Protein AF-F8GX75-F1 (afdb_monomer)

Nearest PDB structures (foldseek):
  8umt-assembly1_A  TM=3.075E-01  e=6.722E+00  Homo sapiens

Mean predicted aligned error: 11.9 Å

Radius of gyration: 20.41 Å; Cα contacts (8 Å, |Δi|>4): 143; chains: 1; bounding box: 40×26×57 Å

Foldseek 3Di:
DLVVQLVVLVVCVVVPDQWDFGQFQPTDIDRDSVVRNVVSVVDDPDPPGGNDDDPQDAAPQAEDDDLVLGQHYPVQHGPPDPPDGDDDRHHHPDDPPDDPPDDPDD

Organism: Cupriavidus necator (strain ATCC 43291 / DSM 13513 / CCUG 52238 / LMG 8453 / N-1) (NCBI:txid1042878)

InterPro domains:
  IPR007867 Glucose-methanol-choline oxidoreductase, C-terminal [PF05199] (43-105)
  IPR036188 FAD/NAD(P)-binding domain superfamily [G3DSA:3.50.50.60] (31-106)
  IPR036188 FAD/NAD(P)-binding domain superfamily [SSF51905] (49-105)

pLDDT: mean 80.76, std 16.89, range [35.72, 96.69]

Sequence (106 aa):
MRQGLLRTTEAQFAAGATRVLPAHLDGKWYASWEQAKASIEALPMQKFRAALFTAHLMGGCAMGEDPKQSVVRSDGRHHELANLSVLDGSVFPTSSGANPQSPSTA

Secondary structure (DSSP, 8-state):
-HHHHHHHHHHHHHTT-S-B--SBTT---BSSHHHHHHHHHHS---TT-B----S----SS-B-S-TTT-SB-TTSBBSS-TT-B--SGGG-SS--SS-TTS----

Solvent-accessible surface area (backbone atoms only — not comparable to full-atom values): 6640 Å² total; per-residue (Å²): 109,66,68,56,50,49,52,54,52,49,50,42,45,76,73,64,47,73,58,50,64,55,70,32,74,86,49,56,81,26,71,46,62,71,62,38,49,58,49,57,71,68,52,77,92,50,88,91,35,60,56,80,82,76,99,73,76,52,33,92,37,25,46,32,90,48,72,92,78,22,51,15,28,85,86,28,34,36,78,90,43,88,96,42,71,63,91,61,58,29,34,36,75,59,78,82,89,59,73,86,82,62,80,78,79,129

Structure (mmCIF, N/CA/C/O backbone):
data_AF-F8GX75-F1
#
_entry.id   AF-F8GX75-F1
#
loop_
_atom_site.group_PDB
_atom_site.id
_atom_site.type_symbol
_atom_site.label_atom_id
_atom_site.label_alt_id
_atom_site.label_comp_id
_atom_site.label_asym_id
_atom_site.label_entity_id
_atom_site.label_seq_id
_atom_site.pdbx_PDB_ins_code
_atom_site.Cartn_x
_atom_site.Cartn_y
_atom_site.Cartn_z
_atom_site.occupancy
_atom_site.B_iso_or_equiv
_atom_site.auth_seq_id
_atom_site.auth_comp_id
_atom_site.auth_asym_id
_atom_site.auth_atom_id
_atom_site.pdbx_PDB_model_num
ATOM 1 N N . MET A 1 1 ? 6.066 0.548 7.223 1.00 82.38 1 MET A N 1
ATOM 2 C CA . MET A 1 1 ? 4.791 -0.204 7.304 1.00 82.38 1 MET A CA 1
ATOM 3 C C . MET A 1 1 ? 3.941 0.215 8.504 1.00 82.38 1 MET A C 1
ATOM 5 O O . MET A 1 1 ? 2.908 0.827 8.280 1.00 82.38 1 MET A O 1
ATOM 9 N N . ARG A 1 2 ? 4.372 -0.030 9.758 1.00 91.38 2 ARG A N 1
ATOM 10 C CA . ARG A 1 2 ? 3.564 0.249 10.969 1.00 91.38 2 ARG A CA 1
ATOM 11 C C . ARG A 1 2 ? 3.009 1.678 11.039 1.00 91.38 2 ARG A C 1
ATOM 13 O O . ARG A 1 2 ? 1.810 1.852 11.193 1.00 91.38 2 ARG A O 1
ATOM 20 N N . GLN A 1 3 ? 3.867 2.683 10.855 1.00 89.75 3 GLN A N 1
ATOM 21 C CA . GLN A 1 3 ? 3.446 4.091 10.861 1.00 89.75 3 GLN A CA 1
ATOM 22 C C . GLN A 1 3 ? 2.408 4.410 9.776 1.00 89.75 3 GLN A C 1
ATOM 24 O O . GLN A 1 3 ? 1.472 5.154 10.031 1.00 89.75 3 GLN A O 1
ATOM 29 N N . GLY A 1 4 ? 2.522 3.798 8.592 1.00 88.75 4 GLY A N 1
ATOM 30 C CA . GLY A 1 4 ? 1.525 3.954 7.529 1.00 88.75 4 GLY A CA 1
ATOM 31 C C . GLY A 1 4 ? 0.158 3.414 7.948 1.00 88.75 4 GLY A C 1
ATOM 32 O O . GLY A 1 4 ? -0.834 4.123 7.837 1.00 88.75 4 GLY A O 1
ATOM 33 N N . LEU A 1 5 ? 0.116 2.205 8.523 1.00 92.00 5 LEU A N 1
ATOM 34 C CA . LEU A 1 5 ? -1.131 1.614 9.025 1.00 92.00 5 LEU A CA 1
ATOM 35 C C . LEU A 1 5 ? -1.791 2.491 10.094 1.00 92.00 5 LEU A C 1
ATOM 37 O O . LEU A 1 5 ? -3.000 2.694 10.039 1.00 92.00 5 LEU A O 1
ATOM 41 N N . LEU A 1 6 ? -1.007 3.033 11.031 1.00 95.19 6 LEU A N 1
ATOM 42 C CA . LEU A 1 6 ? -1.510 3.936 12.067 1.00 95.19 6 LEU A CA 1
ATOM 43 C C . LEU A 1 6 ? -2.132 5.196 11.457 1.00 95.19 6 LEU A C 1
ATOM 45 O O . LEU A 1 6 ? -3.288 5.491 11.738 1.00 95.19 6 LEU A O 1
ATOM 49 N N . ARG A 1 7 ? -1.404 5.895 10.580 1.00 94.06 7 ARG A N 1
ATOM 50 C CA . ARG A 1 7 ? -1.865 7.157 9.982 1.00 94.06 7 ARG A CA 1
ATOM 51 C C . ARG A 1 7 ? -3.095 6.984 9.101 1.00 94.06 7 ARG A C 1
ATOM 53 O O . ARG A 1 7 ? -4.026 7.774 9.198 1.00 94.06 7 ARG A O 1
ATOM 60 N N . THR A 1 8 ? -3.127 5.946 8.269 1.00 92.88 8 THR A N 1
ATOM 61 C CA . THR A 1 8 ? -4.292 5.679 7.418 1.00 92.88 8 THR A CA 1
ATOM 62 C C . THR A 1 8 ? -5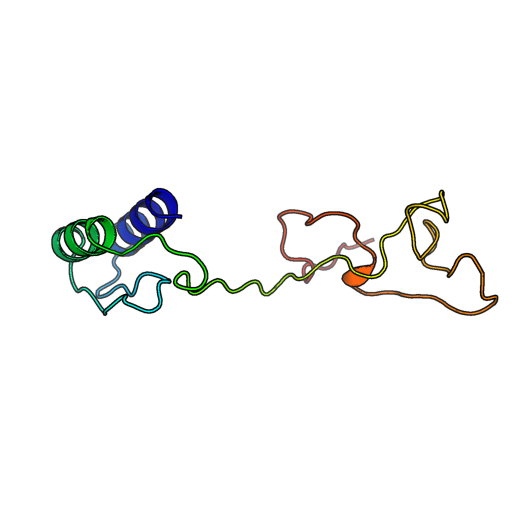.509 5.277 8.251 1.00 92.88 8 THR A C 1
ATOM 64 O O . THR A 1 8 ? -6.607 5.744 7.971 1.00 92.88 8 THR A O 1
ATOM 67 N N . THR A 1 9 ? -5.326 4.464 9.297 1.00 94.75 9 THR A N 1
ATOM 68 C CA . THR A 1 9 ? -6.431 4.050 10.180 1.00 94.75 9 THR A CA 1
ATOM 69 C C . THR A 1 9 ? -6.983 5.228 10.986 1.00 94.75 9 THR A C 1
ATOM 71 O O . THR A 1 9 ? -8.197 5.399 11.060 1.00 94.75 9 THR A O 1
ATOM 74 N N . GLU A 1 10 ? -6.107 6.074 11.535 1.00 96.12 10 GLU A N 1
ATOM 75 C CA . GLU A 1 10 ? -6.470 7.325 12.214 1.00 96.12 10 GLU A CA 1
ATOM 76 C C . GLU A 1 10 ? -7.294 8.233 11.291 1.00 96.12 10 GLU A C 1
ATOM 78 O O . GLU A 1 10 ? -8.382 8.672 11.662 1.00 96.12 10 GLU A O 1
ATOM 83 N N . ALA A 1 11 ? -6.828 8.441 10.055 1.00 94.44 11 ALA A N 1
ATOM 84 C CA . ALA A 1 11 ? -7.531 9.251 9.065 1.00 94.44 11 ALA A CA 1
ATOM 85 C C . ALA A 1 11 ? -8.909 8.675 8.691 1.00 94.44 11 ALA A C 1
ATOM 87 O O . ALA A 1 1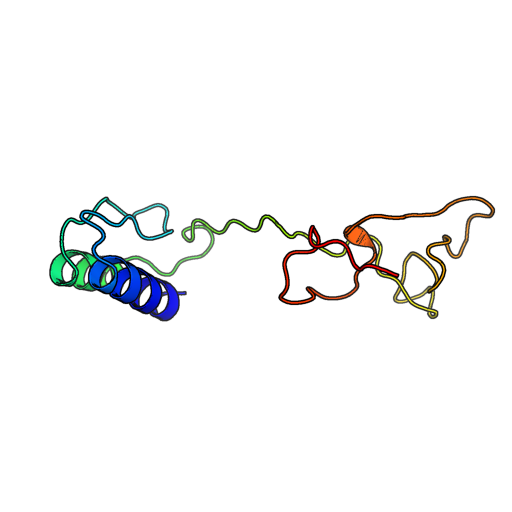1 ? -9.865 9.431 8.548 1.00 94.44 11 ALA A O 1
ATOM 88 N N . GLN A 1 12 ? -9.041 7.352 8.559 1.00 95.12 12 GLN A N 1
ATOM 89 C CA . GLN A 1 12 ? -10.324 6.707 8.253 1.00 95.12 12 GLN A CA 1
ATOM 90 C C . GLN A 1 12 ? -11.349 6.895 9.378 1.00 95.12 12 GLN A C 1
ATOM 92 O O . GLN A 1 12 ? -12.496 7.242 9.099 1.00 95.12 12 GLN A O 1
ATOM 97 N N . PHE A 1 13 ? -10.949 6.720 10.641 1.00 96.56 13 PHE A N 1
ATOM 98 C CA . PHE A 1 13 ? -11.836 6.997 11.777 1.00 96.56 13 PHE A CA 1
ATOM 99 C C . PHE A 1 13 ? -12.185 8.484 11.880 1.00 96.56 13 PHE A C 1
ATOM 101 O O . PHE A 1 13 ? -13.352 8.813 12.082 1.00 96.56 13 PHE A O 1
ATOM 108 N N . ALA A 1 14 ? -11.219 9.383 11.668 1.00 93.81 14 ALA A N 1
ATOM 109 C CA . ALA A 1 14 ? -11.471 10.825 11.628 1.00 93.81 14 ALA A CA 1
ATOM 110 C C . ALA A 1 14 ? -12.440 11.226 10.498 1.00 93.81 14 ALA A C 1
ATOM 112 O O . ALA A 1 14 ? -13.210 12.169 10.655 1.00 93.81 14 ALA A O 1
ATOM 113 N N . ALA A 1 15 ? -12.451 10.483 9.387 1.00 93.88 15 ALA A N 1
ATOM 114 C CA . ALA A 1 15 ? -13.400 10.645 8.285 1.00 93.88 15 ALA A CA 1
ATOM 115 C C . ALA A 1 15 ? -14.778 9.993 8.540 1.00 93.88 15 ALA A C 1
ATOM 117 O O . ALA A 1 15 ? -15.643 10.037 7.667 1.00 93.88 15 ALA A O 1
ATOM 118 N N . GLY A 1 16 ? -15.001 9.390 9.714 1.00 94.94 16 GLY A N 1
ATOM 119 C CA . GLY A 1 16 ? -16.290 8.814 10.110 1.00 94.94 16 GLY A CA 1
ATOM 120 C C . GLY A 1 16 ? -16.453 7.318 9.831 1.00 94.94 16 GLY A C 1
ATOM 121 O O . GLY A 1 16 ? -17.578 6.816 9.859 1.00 94.94 16 GLY A O 1
ATOM 122 N N . ALA A 1 17 ? -15.372 6.577 9.564 1.00 95.69 17 ALA A N 1
ATOM 123 C CA . ALA A 1 17 ? -15.455 5.125 9.427 1.00 95.69 17 ALA A CA 1
ATOM 124 C C . ALA A 1 17 ? -15.972 4.474 10.723 1.00 95.69 17 ALA A C 1
ATOM 126 O O . ALA A 1 17 ? -15.440 4.699 11.806 1.00 95.69 17 ALA A O 1
ATOM 127 N N . THR A 1 18 ? -16.981 3.609 10.607 1.00 95.38 18 THR A N 1
ATOM 128 C CA . THR A 1 18 ? -17.544 2.861 11.749 1.00 95.38 18 THR A CA 1
ATOM 129 C C . THR A 1 18 ? -16.737 1.613 12.098 1.00 95.38 18 THR A C 1
ATOM 131 O O . THR A 1 18 ? -16.871 1.060 13.189 1.00 95.38 18 THR A O 1
ATOM 134 N N . ARG A 1 19 ? -15.911 1.138 11.159 1.00 96.06 19 ARG A N 1
ATOM 135 C CA . ARG A 1 19 ? -14.939 0.067 11.368 1.00 96.06 19 ARG A CA 1
ATOM 136 C C . ARG A 1 19 ? -13.798 0.149 10.362 1.00 96.06 19 ARG A C 1
ATOM 138 O O . ARG A 1 19 ? -14.018 0.520 9.212 1.00 96.06 19 ARG A O 1
ATOM 145 N N . VAL A 1 20 ? -12.606 -0.270 10.777 1.00 95.19 20 VAL A N 1
ATOM 146 C CA . VAL A 1 20 ? -11.400 -0.321 9.936 1.00 95.19 20 VAL A CA 1
ATOM 147 C C . VAL A 1 20 ? -10.708 -1.675 10.083 1.00 95.19 20 VAL A C 1
ATOM 149 O O . VAL A 1 20 ? -10.599 -2.201 11.190 1.00 95.19 20 VAL A O 1
ATOM 152 N N . LEU A 1 21 ? -10.226 -2.225 8.967 1.00 95.06 21 LEU A N 1
ATOM 153 C CA . LEU A 1 21 ? -9.339 -3.386 8.912 1.00 95.06 21 LEU A CA 1
ATOM 154 C C . LEU A 1 21 ? -7.964 -2.923 8.401 1.00 95.06 21 LEU A C 1
ATOM 156 O O . LEU A 1 21 ? -7.855 -2.540 7.234 1.00 95.06 21 LEU A O 1
ATOM 160 N N . PRO A 1 22 ? -6.906 -2.947 9.229 1.00 91.69 22 PRO A N 1
ATOM 161 C CA . PRO A 1 22 ? -5.558 -2.625 8.774 1.00 91.69 22 PRO A CA 1
ATOM 162 C C . PRO A 1 22 ? -5.094 -3.627 7.711 1.00 91.69 22 PRO A C 1
ATOM 164 O O . PRO A 1 22 ? -5.338 -4.824 7.855 1.00 91.69 22 PRO A O 1
ATOM 167 N N . ALA A 1 23 ? -4.379 -3.158 6.684 1.00 90.50 23 ALA A N 1
ATOM 168 C CA . ALA A 1 23 ? -3.843 -3.980 5.590 1.00 90.50 23 ALA A CA 1
ATOM 169 C C . ALA A 1 23 ? -2.679 -4.893 6.044 1.00 90.50 23 ALA A C 1
ATOM 171 O O . ALA A 1 23 ? -1.516 -4.741 5.658 1.00 90.50 23 ALA A O 1
ATOM 172 N N . HIS A 1 24 ? -2.998 -5.848 6.911 1.00 92.56 24 HIS A N 1
ATOM 173 C CA . HIS A 1 24 ? -2.105 -6.821 7.517 1.00 92.56 24 HIS A CA 1
ATOM 174 C C . HIS A 1 24 ? -2.854 -8.148 7.667 1.00 92.56 24 HIS A C 1
ATOM 176 O O . HIS A 1 24 ? -4.018 -8.151 8.052 1.00 92.56 24 HIS A O 1
ATOM 182 N N . LEU A 1 25 ? -2.194 -9.276 7.402 1.00 90.81 25 LEU A N 1
ATOM 183 C CA . LEU A 1 25 ? -2.841 -10.595 7.388 1.00 90.81 25 LEU A CA 1
ATOM 184 C C . LEU A 1 25 ? -3.386 -11.027 8.761 1.00 90.81 25 LEU A C 1
ATOM 186 O O . LEU A 1 25 ? -4.348 -11.778 8.823 1.00 90.81 25 LEU A O 1
ATOM 190 N N . ASP A 1 26 ? -2.795 -10.526 9.849 1.00 91.75 26 ASP A N 1
ATOM 191 C CA . ASP A 1 26 ? -3.307 -10.700 11.227 1.00 91.75 26 ASP A CA 1
ATOM 192 C C . ASP A 1 26 ? -4.270 -9.601 11.692 1.00 91.75 26 ASP A C 1
ATOM 194 O O . ASP A 1 26 ? -4.688 -9.583 12.852 1.00 91.75 26 ASP A O 1
ATOM 198 N N . GLY A 1 27 ? -4.566 -8.631 10.827 1.00 90.25 27 GLY A N 1
ATOM 199 C CA . GLY A 1 27 ? -5.491 -7.553 11.137 1.00 90.25 27 GLY A CA 1
ATOM 200 C C . GLY A 1 27 ? -6.903 -8.085 11.373 1.00 90.25 27 GLY A C 1
ATOM 201 O O . GLY A 1 27 ? -7.333 -9.069 10.774 1.00 90.25 27 GLY A O 1
ATOM 202 N N . LYS A 1 28 ? -7.646 -7.405 12.244 1.00 94.12 28 LYS A N 1
ATOM 203 C CA . LYS A 1 28 ? -9.077 -7.639 12.455 1.00 94.12 28 LYS A CA 1
ATOM 204 C C . LYS A 1 28 ? -9.852 -6.356 12.189 1.00 94.12 28 LYS A C 1
ATOM 206 O O . LYS A 1 28 ? -9.268 -5.282 12.071 1.00 94.12 28 LYS A O 1
ATOM 211 N N . TRP A 1 29 ? -11.171 -6.475 12.102 1.00 95.94 29 TRP A N 1
ATOM 212 C CA . TRP A 1 29 ? -12.042 -5.308 12.119 1.00 95.94 29 TRP A CA 1
ATOM 213 C C . TRP A 1 29 ? -12.045 -4.689 13.513 1.00 95.94 29 TRP A C 1
ATOM 215 O O . TRP A 1 29 ? -12.344 -5.369 14.495 1.00 95.94 29 TRP A O 1
ATOM 225 N N . TYR A 1 30 ? -11.745 -3.398 13.579 1.00 96.50 30 TYR A N 1
ATOM 226 C CA . TYR A 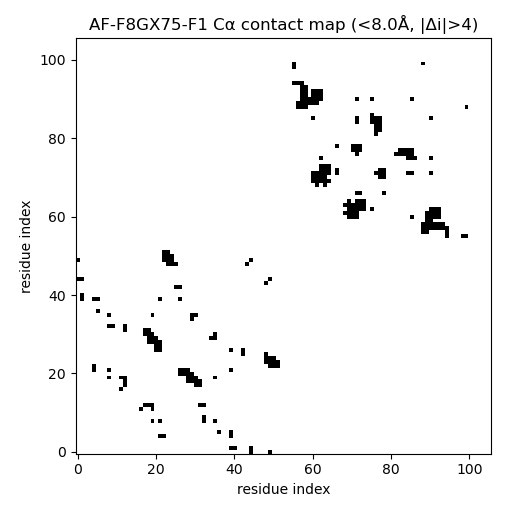1 30 ? -11.794 -2.603 14.801 1.00 96.50 30 TYR A CA 1
ATOM 227 C C . TYR A 1 30 ? -12.864 -1.532 14.671 1.00 96.50 30 TYR A C 1
ATOM 229 O O . TYR A 1 30 ? -13.027 -0.967 13.592 1.00 96.50 30 TYR A O 1
ATOM 237 N N . ALA A 1 31 ? -13.582 -1.259 15.760 1.00 96.19 31 ALA A N 1
ATOM 238 C CA . ALA A 1 31 ? -14.679 -0.288 15.786 1.00 96.19 31 ALA A CA 1
ATOM 239 C C . ALA A 1 31 ? -14.272 1.082 16.360 1.00 96.19 31 ALA A C 1
ATOM 241 O O . ALA A 1 31 ? -15.063 2.018 16.308 1.00 96.19 31 ALA A O 1
ATOM 242 N N . SER A 1 32 ? -13.055 1.213 16.899 1.00 96.12 32 SER A N 1
ATOM 243 C CA . SER A 1 32 ? -12.517 2.492 17.372 1.00 96.12 32 SER A CA 1
ATOM 244 C C . SER A 1 32 ? -11.029 2.639 17.078 1.00 96.12 32 SER A C 1
ATOM 246 O O . SER A 1 32 ? -10.302 1.654 16.888 1.00 96.12 32 SER A O 1
ATOM 248 N N . TRP A 1 33 ? -10.575 3.892 17.084 1.00 95.69 33 TRP A N 1
ATOM 249 C CA . TRP A 1 33 ? -9.171 4.228 16.908 1.00 95.69 33 TRP A CA 1
ATOM 250 C C . TRP A 1 33 ? -8.293 3.673 18.031 1.00 95.69 33 TRP A C 1
A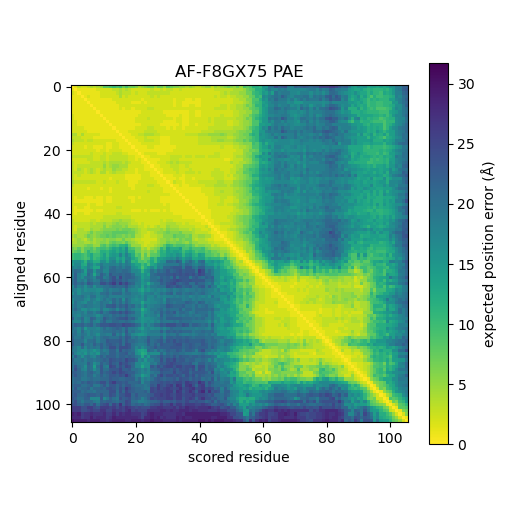TOM 252 O O . TRP A 1 33 ? -7.248 3.098 17.729 1.00 95.69 33 TRP A O 1
ATOM 262 N N . GLU A 1 34 ? -8.696 3.764 19.306 1.00 96.38 34 GLU A N 1
ATOM 263 C CA . GLU A 1 34 ? -7.843 3.273 20.399 1.00 96.38 34 GLU A CA 1
ATOM 264 C C . GLU A 1 34 ? -7.602 1.764 20.295 1.00 96.38 34 GLU A C 1
ATOM 266 O O . GLU A 1 34 ? -6.465 1.303 20.428 1.00 96.38 34 GLU A O 1
ATOM 271 N N . GLN A 1 35 ? -8.656 0.998 19.988 1.00 95.25 35 GLN A N 1
ATOM 272 C CA . GLN A 1 35 ? -8.560 -0.450 19.817 1.00 95.25 35 GLN A CA 1
ATOM 273 C C . GLN A 1 35 ? -7.658 -0.810 18.632 1.00 95.25 35 GLN A C 1
ATOM 275 O O . GLN A 1 35 ? -6.806 -1.702 18.732 1.00 95.25 35 GLN A O 1
ATOM 280 N N . ALA A 1 36 ? -7.838 -0.110 17.509 1.00 95.00 36 ALA A N 1
ATOM 281 C CA . ALA A 1 36 ? -7.043 -0.326 16.313 1.00 95.00 36 ALA A CA 1
ATOM 282 C C . ALA A 1 36 ? -5.570 0.022 16.550 1.00 95.00 36 ALA A C 1
ATOM 284 O O . ALA A 1 36 ? -4.703 -0.771 16.195 1.00 95.00 36 ALA A O 1
ATOM 285 N N . LYS A 1 37 ? -5.274 1.155 17.196 1.00 96.69 37 LYS A N 1
ATOM 286 C CA . LYS A 1 37 ? -3.910 1.604 17.499 1.00 96.69 37 LYS A CA 1
ATOM 287 C C . LYS A 1 37 ? -3.157 0.582 18.344 1.00 96.69 37 LYS A C 1
ATOM 289 O O . LYS A 1 37 ? -2.095 0.128 17.922 1.00 96.69 37 LYS A O 1
ATOM 294 N N . ALA A 1 38 ? -3.730 0.176 19.478 1.00 95.81 38 ALA A N 1
ATOM 295 C CA . ALA A 1 38 ? -3.111 -0.807 20.367 1.00 95.81 38 ALA A CA 1
ATOM 296 C C . ALA A 1 38 ? -2.850 -2.136 19.639 1.00 95.81 38 ALA A C 1
ATOM 298 O O . ALA A 1 38 ? -1.779 -2.733 19.757 1.00 95.81 38 ALA A O 1
ATOM 299 N N . SER A 1 39 ? -3.805 -2.569 18.813 1.00 94.38 39 SER A N 1
ATOM 300 C CA . SER A 1 39 ? -3.648 -3.787 18.021 1.00 94.38 39 SER A CA 1
ATOM 301 C C . SER A 1 39 ? -2.560 -3.646 16.955 1.00 94.38 39 SER A C 1
ATOM 303 O O . SER A 1 39 ? -1.707 -4.521 16.839 1.00 94.38 39 SER A O 1
ATOM 305 N N . ILE A 1 40 ? -2.542 -2.539 16.203 1.00 94.44 40 ILE A N 1
ATOM 306 C CA . ILE A 1 40 ? -1.535 -2.259 15.170 1.00 94.44 40 ILE A CA 1
ATOM 307 C C . ILE A 1 40 ? -0.137 -2.182 15.778 1.00 94.44 40 ILE A C 1
ATOM 309 O O . ILE A 1 40 ? 0.808 -2.624 15.131 1.00 94.44 40 ILE A O 1
ATOM 313 N N . GLU A 1 41 ? 0.030 -1.652 16.988 1.00 95.56 41 GLU A N 1
ATOM 314 C CA . GLU A 1 41 ? 1.313 -1.622 17.704 1.00 95.56 41 GLU A CA 1
ATOM 315 C C . GLU A 1 41 ? 1.806 -3.031 18.066 1.00 95.56 41 GLU A C 1
ATOM 317 O O . GLU A 1 41 ? 3.001 -3.308 17.939 1.00 95.56 41 GLU A O 1
ATOM 322 N N . ALA A 1 42 ? 0.891 -3.945 18.393 1.00 94.69 42 ALA A N 1
ATOM 323 C CA . ALA A 1 42 ? 1.198 -5.341 18.697 1.00 94.69 42 ALA A CA 1
ATOM 324 C C . ALA A 1 42 ? 1.420 -6.229 17.455 1.00 94.69 42 ALA A C 1
ATOM 326 O O . ALA A 1 42 ? 1.968 -7.324 17.578 1.00 94.69 42 ALA A O 1
ATOM 327 N N . LEU A 1 43 ? 1.029 -5.786 16.251 1.00 92.12 43 LEU A N 1
ATOM 328 C CA . LEU A 1 43 ? 1.172 -6.602 15.038 1.00 92.12 43 LEU A CA 1
ATOM 329 C C . LEU A 1 43 ? 2.648 -6.940 14.731 1.00 92.12 43 LEU A C 1
ATOM 331 O O . LEU A 1 43 ? 3.514 -6.051 14.814 1.00 92.12 43 LEU A O 1
ATOM 335 N N . PRO A 1 44 ? 2.946 -8.186 14.314 1.00 90.69 44 PRO A N 1
ATOM 336 C CA . PRO A 1 44 ? 4.296 -8.607 13.961 1.00 90.69 44 PRO A CA 1
ATOM 337 C C . PRO A 1 44 ? 4.728 -7.988 12.627 1.00 90.69 44 PRO A C 1
ATOM 339 O O . PRO A 1 44 ? 4.195 -8.308 11.569 1.00 90.69 44 PRO A O 1
ATOM 342 N N . MET A 1 45 ? 5.744 -7.124 12.651 1.00 90.69 45 MET A N 1
ATOM 343 C CA . MET A 1 45 ? 6.307 -6.530 11.430 1.00 90.69 45 MET A CA 1
ATOM 344 C C . MET A 1 45 ? 7.303 -7.495 10.785 1.00 90.69 45 MET A C 1
ATOM 346 O O . MET A 1 45 ? 8.515 -7.326 10.887 1.00 90.69 45 MET A O 1
ATOM 350 N N . GLN A 1 46 ? 6.769 -8.537 10.155 1.00 88.44 46 GLN A N 1
ATOM 351 C CA . GLN A 1 46 ? 7.537 -9.600 9.512 1.00 88.44 46 GLN A CA 1
ATOM 352 C C . GLN A 1 46 ? 7.298 -9.623 7.998 1.00 88.44 46 GLN A C 1
ATOM 354 O O . GLN A 1 46 ? 6.298 -9.104 7.490 1.00 88.44 46 GLN A O 1
ATOM 359 N N . LYS A 1 47 ? 8.236 -10.233 7.263 1.00 84.31 47 LYS A N 1
ATOM 360 C CA . LYS A 1 47 ? 8.108 -10.431 5.813 1.00 84.31 47 LYS A CA 1
ATOM 361 C C . LYS A 1 47 ? 6.813 -11.193 5.502 1.00 84.31 47 LYS A C 1
ATOM 363 O O . LYS A 1 47 ? 6.428 -12.083 6.252 1.00 84.31 47 LYS A O 1
ATOM 368 N N . PHE A 1 48 ? 6.155 -10.826 4.402 1.00 83.81 48 PHE A N 1
ATOM 369 C CA . PHE A 1 48 ? 4.933 -11.472 3.895 1.00 83.81 48 PHE A CA 1
ATOM 370 C C . PHE A 1 48 ? 3.689 -11.394 4.802 1.00 83.81 48 PHE A C 1
ATOM 372 O O . PHE A 1 48 ? 2.722 -12.113 4.576 1.00 83.81 48 PHE A O 1
ATOM 379 N N . ARG A 1 49 ? 3.675 -10.518 5.817 1.00 88.56 49 ARG A N 1
ATOM 380 C CA . ARG A 1 49 ? 2.498 -10.297 6.687 1.00 88.56 49 ARG A CA 1
ATOM 381 C C . ARG A 1 49 ? 1.701 -9.044 6.349 1.00 88.56 49 ARG A C 1
ATOM 383 O O . ARG A 1 49 ? 0.530 -8.932 6.698 1.00 88.56 49 ARG A O 1
ATOM 390 N N . ALA A 1 50 ? 2.324 -8.116 5.639 1.00 84.94 50 ALA A N 1
ATOM 391 C CA . ALA A 1 50 ? 1.651 -6.977 5.048 1.00 84.94 50 ALA A CA 1
ATOM 392 C C . ALA A 1 50 ? 0.759 -7.438 3.885 1.00 84.94 50 ALA A C 1
ATOM 394 O O . ALA A 1 50 ? 1.258 -8.066 2.951 1.00 84.94 50 ALA A O 1
ATOM 395 N N . ALA A 1 51 ? -0.529 -7.092 3.915 1.00 81.69 51 ALA A N 1
ATOM 396 C CA . ALA A 1 51 ? -1.439 -7.328 2.795 1.00 81.69 51 ALA A CA 1
ATOM 397 C C . ALA A 1 51 ? -1.227 -6.230 1.739 1.00 81.69 51 ALA A C 1
ATOM 399 O O . ALA A 1 51 ? -2.046 -5.328 1.576 1.00 81.69 51 ALA A O 1
ATOM 400 N N . LEU A 1 52 ? -0.056 -6.250 1.098 1.00 75.31 52 LEU A N 1
ATOM 401 C CA . LEU A 1 52 ? 0.307 -5.294 0.059 1.00 75.31 52 LEU A CA 1
ATOM 402 C C . LEU A 1 52 ? -0.471 -5.604 -1.217 1.00 75.31 52 LEU A C 1
ATOM 404 O O . LEU A 1 52 ? -0.437 -6.722 -1.722 1.00 75.31 52 LEU A O 1
ATOM 408 N N . PHE A 1 53 ? -1.123 -4.581 -1.749 1.00 71.50 53 PHE A N 1
ATOM 409 C CA . PHE A 1 53 ? -1.758 -4.601 -3.055 1.00 71.50 53 PHE A CA 1
ATOM 410 C C . PHE A 1 53 ? -1.337 -3.338 -3.804 1.00 71.50 53 PHE A C 1
ATOM 412 O O . PHE A 1 53 ? -1.310 -2.253 -3.223 1.00 71.50 53 PHE A O 1
ATOM 419 N N . THR A 1 54 ? -1.008 -3.476 -5.085 1.00 63.34 54 THR A N 1
ATOM 420 C CA . THR A 1 54 ? -0.843 -2.344 -5.997 1.00 63.34 54 THR A CA 1
ATOM 421 C C . THR A 1 54 ? -1.622 -2.639 -7.270 1.00 63.34 54 THR A C 1
ATOM 423 O O . THR A 1 54 ? -1.457 -3.697 -7.870 1.00 63.34 54 THR A O 1
ATOM 426 N N . ALA A 1 55 ? -2.483 -1.706 -7.671 1.00 57.47 55 ALA A N 1
ATOM 427 C CA . ALA A 1 55 ? -3.157 -1.752 -8.967 1.00 57.47 55 ALA A CA 1
ATOM 428 C C . ALA A 1 55 ? -2.245 -1.263 -10.109 1.00 57.47 55 ALA A C 1
ATOM 430 O O . ALA A 1 55 ? -2.612 -1.347 -11.276 1.00 57.47 55 ALA A O 1
ATOM 431 N N . HIS A 1 56 ? -1.065 -0.729 -9.779 1.00 58.34 56 HIS A N 1
ATOM 432 C CA . HIS A 1 56 ? -0.199 0.023 -10.686 1.00 58.34 56 HIS A CA 1
ATOM 433 C C . HIS A 1 56 ? 1.187 -0.610 -10.753 1.00 58.34 56 HIS A C 1
ATOM 435 O O . HIS A 1 56 ? 2.192 0.001 -10.389 1.00 58.34 56 HIS A O 1
ATOM 441 N N . LEU A 1 57 ? 1.231 -1.877 -11.166 1.00 57.00 57 LEU A N 1
ATOM 442 C CA . LEU A 1 57 ? 2.488 -2.527 -11.523 1.00 57.00 57 LEU A CA 1
ATOM 443 C C . LEU A 1 57 ? 3.022 -1.862 -12.797 1.00 57.00 57 LEU A C 1
ATOM 445 O O . LEU A 1 57 ? 2.355 -1.856 -13.827 1.00 57.00 57 LEU A O 1
ATOM 449 N N . MET A 1 58 ? 4.207 -1.273 -12.691 1.00 61.25 58 MET A N 1
ATOM 450 C CA . MET A 1 58 ? 4.947 -0.666 -13.796 1.00 61.25 58 MET A CA 1
ATOM 451 C C . MET A 1 58 ? 6.333 -1.302 -13.867 1.00 61.25 58 MET A C 1
ATOM 453 O O . MET A 1 58 ? 6.848 -1.787 -12.855 1.00 61.25 58 MET A O 1
ATOM 457 N N . GLY A 1 59 ? 6.933 -1.288 -15.053 1.00 66.56 59 GLY A N 1
ATOM 458 C CA . GLY A 1 59 ? 8.208 -1.949 -15.322 1.00 66.56 59 GLY A CA 1
ATOM 459 C C . GLY A 1 59 ? 8.059 -3.384 -15.841 1.00 66.56 59 GLY A C 1
ATOM 460 O O . GLY A 1 59 ? 6.963 -3.929 -15.947 1.00 66.56 59 GLY A O 1
ATOM 461 N N . GLY A 1 60 ? 9.188 -3.998 -16.195 1.00 68.75 60 GLY A N 1
ATOM 462 C CA . GLY A 1 60 ? 9.254 -5.312 -16.849 1.00 68.75 60 GLY A CA 1
ATOM 463 C C . GLY A 1 60 ? 9.731 -5.242 -18.302 1.00 68.75 60 GLY A C 1
ATOM 464 O O . GLY A 1 60 ? 10.386 -6.172 -18.757 1.00 68.75 60 GLY A O 1
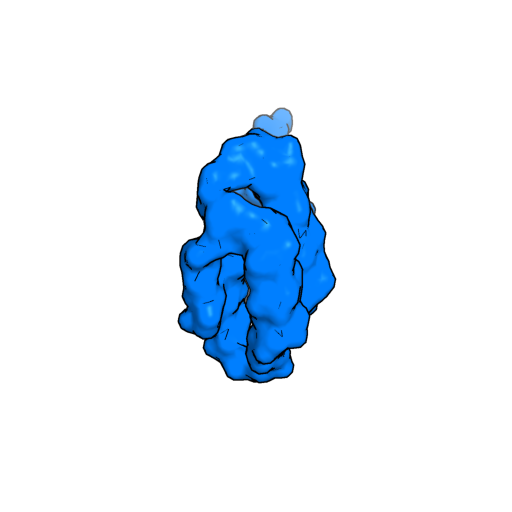ATOM 465 N N . CYS A 1 61 ? 9.504 -4.120 -18.990 1.00 77.88 61 CYS A N 1
ATOM 466 C CA . CYS A 1 61 ? 10.054 -3.817 -20.316 1.00 77.88 61 CYS A CA 1
ATOM 467 C C . CYS A 1 61 ? 10.581 -2.375 -20.360 1.00 77.88 61 CYS A C 1
ATOM 469 O O . CYS A 1 61 ? 10.173 -1.594 -21.212 1.00 77.88 61 CYS A O 1
ATOM 471 N N . ALA A 1 62 ? 11.451 -2.006 -19.411 1.00 82.00 62 ALA A N 1
ATOM 472 C CA . ALA A 1 62 ? 11.862 -0.617 -19.191 1.00 82.00 62 ALA A CA 1
ATOM 473 C C . ALA A 1 62 ? 12.327 0.083 -20.479 1.00 82.00 62 ALA A C 1
ATOM 475 O O . ALA A 1 62 ? 13.120 -0.472 -21.242 1.00 82.00 62 ALA A O 1
ATOM 476 N N . MET A 1 63 ? 11.837 1.304 -20.681 1.00 86.31 63 MET A N 1
ATOM 477 C CA . MET A 1 63 ? 12.162 2.150 -21.822 1.00 86.31 63 MET A CA 1
ATOM 478 C C . MET A 1 63 ? 13.474 2.923 -21.618 1.00 86.31 63 MET A C 1
ATOM 480 O O . MET A 1 63 ? 13.679 3.517 -20.559 1.00 86.31 63 MET A O 1
ATOM 484 N N . GLY A 1 64 ? 14.338 2.972 -22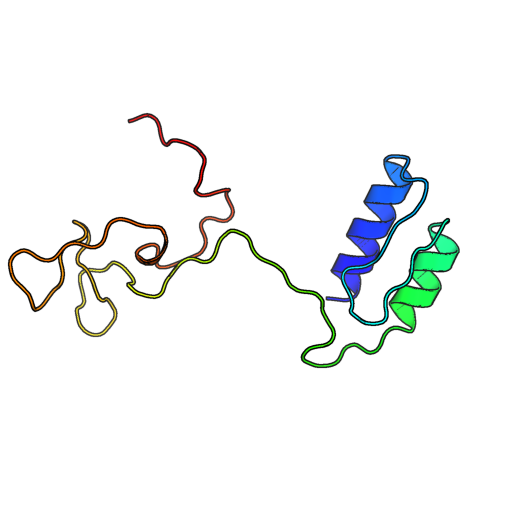.632 1.00 84.12 64 GLY A N 1
ATOM 485 C CA . GLY A 1 64 ? 15.603 3.710 -22.601 1.00 84.12 64 GLY A CA 1
ATOM 486 C C . GLY A 1 64 ? 16.396 3.589 -23.905 1.00 84.12 64 GLY A C 1
ATOM 487 O O . GLY A 1 64 ? 16.041 2.828 -24.792 1.00 84.12 64 GLY A O 1
ATOM 488 N N . GLU A 1 65 ? 17.468 4.368 -24.052 1.00 87.62 65 GLU A N 1
ATOM 489 C CA . GLU A 1 65 ? 18.329 4.303 -25.251 1.00 87.62 65 GLU A CA 1
ATOM 490 C C . GLU A 1 65 ? 19.558 3.397 -25.065 1.00 87.62 65 GLU A C 1
ATOM 492 O O . GLU A 1 65 ? 20.260 3.105 -26.031 1.00 87.62 65 GLU A O 1
ATOM 497 N N . ASP A 1 66 ? 19.819 2.928 -23.840 1.00 87.75 66 ASP A N 1
ATOM 498 C CA . ASP A 1 66 ? 20.883 1.959 -23.564 1.00 87.75 66 ASP A CA 1
ATOM 499 C C . ASP A 1 66 ? 20.313 0.527 -23.542 1.00 87.75 66 ASP A C 1
ATOM 501 O O . ASP A 1 66 ? 19.669 0.149 -22.555 1.00 87.75 66 ASP A O 1
ATOM 505 N N . PRO A 1 67 ? 20.581 -0.313 -24.559 1.00 83.88 67 PRO A N 1
ATOM 506 C CA . PRO A 1 67 ? 20.075 -1.687 -24.613 1.00 83.88 67 PRO A CA 1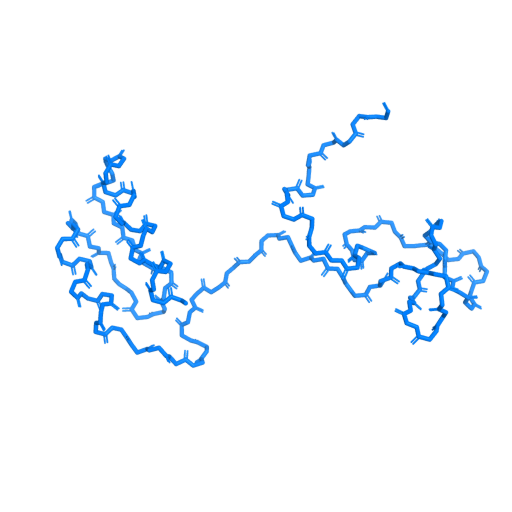
ATOM 507 C C . PRO A 1 67 ? 20.601 -2.580 -23.477 1.00 83.88 67 PRO A C 1
ATOM 509 O O . PRO A 1 67 ? 20.056 -3.651 -23.233 1.00 83.88 67 PRO A O 1
ATOM 512 N N . LYS A 1 68 ? 21.646 -2.168 -22.742 1.00 87.06 68 LYS A N 1
ATOM 513 C CA . LYS A 1 68 ? 22.114 -2.891 -21.546 1.00 87.06 68 LYS A CA 1
ATOM 514 C C . LYS A 1 68 ? 21.268 -2.611 -20.307 1.00 87.06 68 LYS A C 1
ATOM 516 O O . LYS A 1 68 ? 21.445 -3.293 -19.299 1.00 87.06 68 LYS A O 1
ATOM 521 N N . GLN A 1 69 ? 20.422 -1.585 -20.340 1.00 84.25 69 GLN A N 1
ATOM 522 C CA . GLN A 1 69 ? 19.615 -1.115 -19.209 1.00 84.25 69 GLN A CA 1
ATOM 523 C C . GLN A 1 69 ? 18.122 -0.982 -19.560 1.00 84.25 69 GLN A C 1
ATOM 525 O O . GLN A 1 69 ? 17.323 -0.636 -18.692 1.00 84.25 69 GLN A O 1
ATOM 530 N N . SER A 1 70 ? 17.735 -1.256 -20.810 1.00 85.06 70 SER A N 1
ATOM 531 C CA . SER A 1 70 ? 16.365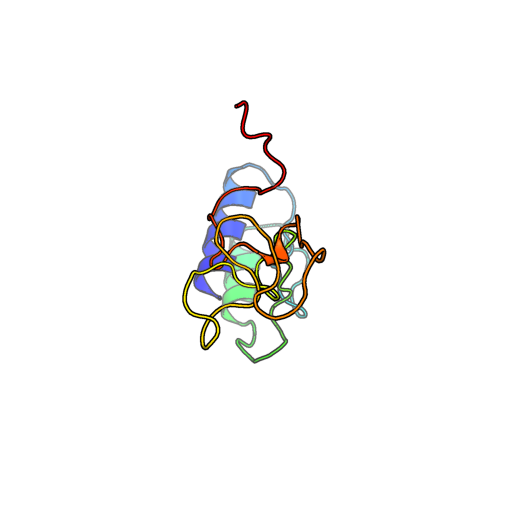 -1.117 -21.312 1.00 85.06 70 SER A CA 1
ATOM 532 C C . SER A 1 70 ? 16.012 -2.201 -22.333 1.00 85.06 70 SER A C 1
ATOM 534 O O . SER A 1 70 ? 16.884 -2.797 -22.958 1.00 85.06 70 SER A O 1
ATOM 536 N N . VAL A 1 71 ? 14.716 -2.499 -22.438 1.00 83.81 71 VAL A N 1
ATOM 537 C CA . VAL A 1 71 ? 14.148 -3.535 -23.321 1.00 83.81 71 VAL A CA 1
ATOM 538 C C . VAL A 1 71 ? 13.582 -2.912 -24.596 1.00 83.81 71 VAL A C 1
ATOM 540 O O . VAL A 1 71 ? 13.658 -3.504 -25.676 1.00 83.81 71 VAL A O 1
ATOM 543 N N . VAL A 1 72 ? 13.034 -1.702 -24.478 1.00 85.94 72 VAL A N 1
ATOM 544 C CA . VAL A 1 72 ? 12.522 -0.925 -25.604 1.00 85.94 72 VAL A CA 1
ATOM 545 C C . VAL A 1 72 ? 13.143 0.466 -25.629 1.00 85.94 72 VAL A C 1
ATOM 547 O O . VAL A 1 72 ? 13.446 1.051 -24.592 1.00 85.94 72 VAL A O 1
ATOM 550 N N . ARG A 1 73 ? 13.275 1.018 -26.829 1.00 85.44 73 ARG A N 1
ATOM 551 C CA . ARG A 1 73 ? 13.676 2.402 -27.086 1.00 85.44 73 ARG A CA 1
ATOM 552 C C . ARG A 1 73 ? 12.622 3.397 -26.614 1.00 85.44 73 ARG A C 1
ATOM 554 O O . ARG A 1 73 ? 11.474 3.015 -26.404 1.00 85.44 73 ARG A O 1
ATOM 561 N N . SER A 1 74 ? 12.966 4.686 -26.558 1.00 84.31 74 SER A N 1
ATOM 562 C CA . SER A 1 74 ? 12.025 5.775 -26.224 1.00 84.31 74 SER A CA 1
ATOM 563 C C . SER A 1 74 ? 10.772 5.852 -27.111 1.00 84.31 74 SER A C 1
ATOM 565 O O . SER A 1 74 ? 9.783 6.465 -26.716 1.00 84.31 74 SER A O 1
ATOM 567 N N . ASP A 1 75 ? 10.785 5.215 -28.287 1.00 84.12 75 ASP A N 1
ATOM 568 C CA . ASP A 1 75 ? 9.639 5.083 -29.195 1.00 84.12 75 ASP A CA 1
ATOM 569 C C . ASP A 1 75 ? 8.835 3.775 -29.001 1.00 84.12 75 ASP A C 1
ATOM 571 O O . ASP A 1 75 ? 7.956 3.461 -29.805 1.00 84.12 75 ASP A O 1
ATOM 575 N N . GLY A 1 76 ? 9.129 2.997 -27.953 1.00 79.94 76 GLY A N 1
ATOM 576 C CA . GLY A 1 76 ? 8.456 1.740 -27.608 1.00 79.94 76 GLY A CA 1
ATOM 577 C C . GLY A 1 76 ? 8.876 0.529 -28.449 1.00 79.94 76 GLY A C 1
ATOM 578 O O . GLY A 1 76 ? 8.290 -0.545 -28.301 1.00 79.94 76 GLY A O 1
ATOM 579 N N . ARG A 1 77 ? 9.868 0.657 -29.344 1.00 86.00 77 ARG A N 1
ATOM 580 C CA . ARG A 1 77 ? 10.369 -0.453 -30.180 1.00 86.00 77 ARG A CA 1
ATOM 581 C C . ARG A 1 77 ? 11.450 -1.269 -29.480 1.00 86.00 77 ARG A C 1
ATOM 583 O O . ARG A 1 77 ? 12.324 -0.709 -28.828 1.00 86.00 77 ARG A O 1
ATOM 590 N N . HIS A 1 78 ? 11.437 -2.586 -29.675 1.00 88.44 78 HIS A N 1
ATOM 591 C CA . HIS A 1 78 ? 12.475 -3.480 -29.157 1.00 88.44 78 HIS A CA 1
ATOM 592 C C . HIS A 1 78 ? 13.849 -3.180 -29.781 1.00 88.44 78 HIS A C 1
ATOM 594 O O . HIS A 1 78 ? 13.938 -2.891 -30.975 1.00 88.44 78 HIS A O 1
ATOM 600 N N . HIS A 1 79 ? 14.928 -3.288 -28.999 1.00 86.19 79 HIS A N 1
ATOM 601 C CA . HIS A 1 79 ? 16.280 -2.973 -29.485 1.00 86.19 79 HIS A CA 1
ATOM 602 C C . HIS A 1 79 ? 16.787 -3.942 -30.563 1.00 86.19 79 HIS A C 1
ATOM 604 O O . HIS A 1 79 ? 17.460 -3.517 -31.498 1.00 86.19 79 HIS A O 1
ATOM 610 N N . GLU A 1 80 ? 16.465 -5.231 -30.444 1.00 83.75 80 GLU A N 1
ATOM 611 C CA . GLU A 1 80 ? 17.057 -6.285 -31.287 1.00 83.75 80 GLU A CA 1
ATOM 612 C C . GLU A 1 80 ? 16.105 -6.844 -32.355 1.00 83.75 80 GLU A C 1
ATOM 614 O O . GLU A 1 80 ? 16.533 -7.564 -33.253 1.00 83.75 80 GLU A O 1
ATOM 619 N N . LEU A 1 81 ? 14.806 -6.533 -32.270 1.00 82.56 81 LEU A N 1
ATOM 620 C CA . LEU A 1 81 ? 13.781 -7.127 -33.130 1.00 82.56 81 LEU A CA 1
ATOM 621 C C . LEU A 1 81 ? 13.091 -6.035 -33.937 1.00 82.56 81 LEU A C 1
ATOM 623 O O . LEU A 1 81 ? 12.347 -5.214 -33.401 1.00 82.56 81 LEU A O 1
ATOM 627 N N . ALA A 1 82 ? 13.318 -6.055 -35.249 1.00 78.19 82 ALA A N 1
ATOM 628 C CA . ALA A 1 82 ? 12.572 -5.211 -36.166 1.00 78.19 82 ALA A CA 1
ATOM 629 C C . ALA A 1 82 ? 11.079 -5.591 -36.125 1.00 78.19 82 ALA A C 1
ATOM 631 O O . ALA A 1 82 ? 10.734 -6.770 -36.156 1.00 78.19 82 ALA A O 1
ATOM 632 N N . ASN A 1 83 ? 10.202 -4.582 -36.089 1.00 83.12 83 ASN A N 1
ATOM 633 C CA . ASN A 1 83 ? 8.735 -4.708 -36.066 1.00 83.12 83 ASN A CA 1
ATOM 634 C C . ASN A 1 83 ? 8.108 -5.256 -34.767 1.00 83.12 83 ASN A C 1
ATOM 636 O O . ASN A 1 83 ? 6.952 -5.675 -34.794 1.00 83.12 83 ASN A O 1
ATOM 640 N N . LEU A 1 84 ? 8.815 -5.212 -33.632 1.00 81.50 84 LEU A N 1
ATOM 641 C CA . LEU A 1 84 ? 8.231 -5.479 -32.313 1.00 81.50 84 LEU A CA 1
ATOM 642 C C . LEU A 1 84 ? 8.155 -4.194 -31.475 1.00 81.50 84 LEU A C 1
ATOM 644 O O . LEU A 1 84 ? 9.164 -3.512 -31.285 1.00 81.50 84 LEU A O 1
ATOM 648 N N . SER A 1 85 ? 6.970 -3.899 -30.940 1.00 84.56 85 SER A N 1
ATOM 649 C CA . SER A 1 85 ? 6.723 -2.759 -30.050 1.00 84.56 85 SER A CA 1
ATOM 650 C C . SER A 1 85 ? 5.929 -3.182 -28.818 1.00 84.56 85 SER A C 1
ATOM 652 O O . SER A 1 85 ? 5.041 -4.028 -28.918 1.00 84.56 85 SER A O 1
ATOM 654 N N . VAL A 1 86 ? 6.231 -2.568 -27.673 1.00 80.75 86 VAL A N 1
ATOM 655 C CA . VAL A 1 86 ? 5.518 -2.758 -26.400 1.00 80.75 86 VAL A CA 1
ATOM 656 C C . VAL A 1 86 ? 4.894 -1.425 -26.001 1.00 80.75 86 VAL A C 1
ATOM 658 O O . VAL A 1 86 ? 5.579 -0.407 -25.959 1.00 80.75 86 VAL A O 1
ATOM 661 N N . LEU A 1 87 ? 3.584 -1.424 -25.751 1.00 80.00 87 LEU A N 1
ATOM 662 C CA . LEU A 1 87 ? 2.789 -0.216 -25.509 1.00 80.00 87 LEU A CA 1
ATOM 663 C C . LEU A 1 87 ? 1.815 -0.455 -24.344 1.00 80.00 87 LEU A C 1
ATOM 665 O O . LEU A 1 87 ? 0.602 -0.516 -24.532 1.00 80.00 87 LEU A O 1
ATOM 669 N N . ASP A 1 88 ? 2.352 -0.643 -23.140 1.00 78.06 88 ASP A N 1
ATOM 670 C CA . ASP A 1 88 ? 1.577 -0.781 -21.902 1.00 78.06 88 ASP A CA 1
ATOM 671 C C . ASP A 1 88 ? 2.358 -0.240 -20.684 1.00 78.06 88 ASP A C 1
ATOM 673 O O . ASP A 1 88 ? 3.434 0.338 -20.824 1.00 78.06 88 ASP A O 1
ATOM 677 N N . GLY A 1 89 ? 1.832 -0.419 -19.466 1.00 59.19 89 GLY A N 1
ATOM 678 C CA . GLY A 1 89 ? 2.468 0.066 -18.234 1.00 59.19 89 GLY A CA 1
ATOM 679 C C . GLY A 1 89 ? 3.858 -0.522 -17.929 1.00 59.19 89 GLY A C 1
ATOM 680 O O . GLY A 1 89 ? 4.572 0.012 -17.076 1.00 59.19 89 GLY A O 1
ATOM 681 N N . SER A 1 90 ? 4.272 -1.591 -18.615 1.00 73.94 90 SER A N 1
ATOM 682 C CA . SER A 1 90 ? 5.565 -2.247 -18.401 1.00 73.94 90 SER A CA 1
ATOM 683 C C . SER A 1 90 ? 6.760 -1.433 -18.904 1.00 73.94 90 SER A C 1
ATOM 685 O O . SER A 1 90 ? 7.883 -1.671 -18.448 1.00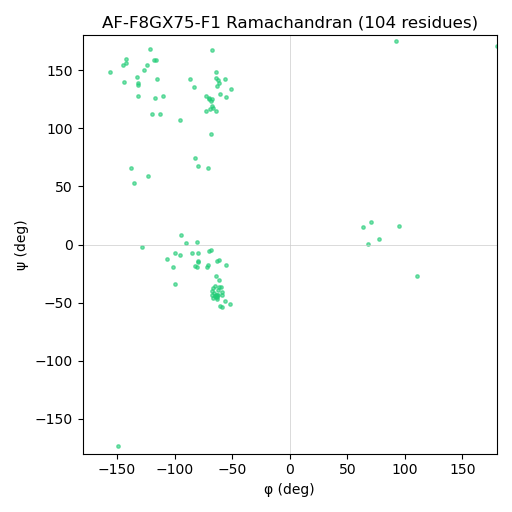 73.94 90 SER A O 1
ATOM 687 N N . VAL A 1 91 ? 6.533 -0.459 -19.796 1.00 73.69 91 VAL A N 1
ATOM 688 C CA . VAL A 1 91 ? 7.608 0.376 -20.360 1.00 73.69 91 VAL A CA 1
ATOM 689 C C . VAL A 1 91 ? 8.036 1.515 -19.443 1.00 73.69 91 VAL A C 1
ATOM 691 O O . VAL A 1 91 ? 9.146 2.027 -19.584 1.00 73.69 91 VAL A O 1
ATOM 694 N N . PHE A 1 92 ? 7.203 1.895 -18.467 1.00 68.12 92 PHE A N 1
ATOM 695 C CA . PHE A 1 92 ? 7.546 2.953 -17.522 1.00 68.12 92 PHE A CA 1
ATOM 696 C C . PHE A 1 92 ? 8.673 2.488 -16.583 1.00 68.12 92 PHE A C 1
ATOM 698 O O . PHE A 1 92 ? 8.477 1.546 -15.811 1.00 68.12 92 PHE A O 1
ATOM 705 N N . PRO A 1 93 ? 9.853 3.138 -16.619 1.00 56.62 93 PRO A N 1
ATOM 706 C CA . PRO A 1 93 ? 11.015 2.713 -15.839 1.00 56.62 93 PRO A CA 1
ATOM 707 C C . PRO A 1 93 ? 10.853 2.974 -14.333 1.00 56.62 93 PRO A C 1
ATOM 709 O O . PRO A 1 93 ? 11.563 2.380 -13.523 1.00 56.62 93 PRO A O 1
ATOM 712 N N . THR A 1 94 ? 9.915 3.839 -13.937 1.00 51.47 94 THR A N 1
ATOM 713 C CA . THR A 1 94 ? 9.577 4.133 -12.540 1.00 51.47 94 THR A CA 1
ATOM 714 C C . THR A 1 94 ? 8.074 4.325 -12.372 1.00 51.47 94 THR A C 1
ATOM 716 O O . THR A 1 94 ? 7.363 4.676 -13.313 1.00 51.47 94 THR A O 1
ATOM 719 N N . SER A 1 95 ? 7.581 4.110 -11.148 1.00 50.19 95 SER A N 1
ATOM 720 C CA . SER A 1 95 ? 6.196 4.439 -10.824 1.00 50.19 95 SER A CA 1
ATOM 721 C C . SER A 1 95 ? 5.998 5.953 -10.843 1.00 50.19 95 SER A C 1
ATOM 723 O O . SER A 1 95 ? 6.679 6.669 -10.111 1.00 50.19 95 SER A O 1
ATOM 725 N N . SER A 1 96 ? 5.055 6.442 -11.649 1.00 52.25 96 SER A N 1
ATOM 726 C CA . SER A 1 96 ? 4.768 7.876 -11.799 1.00 52.25 96 SER A CA 1
ATOM 727 C C . SER A 1 96 ? 4.117 8.515 -10.564 1.00 52.25 96 SER A C 1
ATOM 729 O O . SER A 1 96 ? 3.903 9.725 -10.540 1.00 52.25 96 SER A O 1
ATOM 731 N N . GLY A 1 97 ? 3.771 7.727 -9.536 1.00 49.84 97 GLY A N 1
ATOM 732 C CA . GLY A 1 97 ? 3.069 8.210 -8.341 1.00 49.84 97 GLY A CA 1
ATOM 733 C C . GLY A 1 97 ? 1.619 8.651 -8.594 1.00 49.84 97 GLY A C 1
ATOM 734 O O . GLY A 1 97 ? 0.934 9.049 -7.655 1.00 49.84 97 GLY A O 1
ATOM 735 N N . ALA A 1 98 ? 1.141 8.546 -9.837 1.00 54.25 98 ALA A N 1
ATOM 736 C CA . ALA A 1 98 ? -0.218 8.841 -10.271 1.00 54.25 98 ALA A CA 1
ATOM 737 C C . ALA A 1 98 ? -0.887 7.576 -10.829 1.00 54.25 98 ALA A C 1
ATOM 739 O O . ALA A 1 98 ? -0.216 6.633 -11.244 1.00 54.25 98 ALA A O 1
ATOM 740 N N . ASN A 1 99 ? -2.222 7.557 -10.856 1.00 38.78 99 ASN A N 1
ATOM 741 C CA . ASN A 1 99 ? -2.972 6.479 -11.496 1.00 38.78 99 ASN A CA 1
ATOM 742 C C . ASN A 1 99 ? -2.674 6.480 -13.021 1.00 38.78 99 ASN A C 1
ATOM 744 O O . ASN A 1 99 ? -3.070 7.436 -13.689 1.00 38.78 99 ASN A O 1
ATOM 748 N N . PRO A 1 100 ? -2.025 5.443 -13.596 1.00 45.12 100 PRO A N 1
ATOM 749 C CA . PRO A 1 100 ? -1.681 5.348 -15.016 1.00 45.12 100 PRO A CA 1
ATOM 750 C C . PRO A 1 100 ? -2.910 5.193 -15.928 1.00 45.12 100 PRO A C 1
ATOM 752 O O . PRO A 1 100 ? -2.767 5.187 -17.143 1.00 45.12 100 PRO A O 1
ATOM 755 N N . GLN A 1 101 ? -4.115 5.072 -15.359 1.00 45.72 101 GLN A N 1
ATOM 756 C CA . GLN A 1 101 ? -5.377 5.035 -16.100 1.00 45.72 101 GLN A CA 1
ATOM 757 C C . GLN A 1 101 ? -5.943 6.425 -16.432 1.00 45.72 101 GLN A C 1
ATOM 759 O O . GLN A 1 101 ? -6.934 6.518 -17.154 1.00 45.72 101 GLN A O 1
ATOM 764 N N . SER A 1 102 ? -5.353 7.503 -15.906 1.00 38.25 102 SER A N 1
ATOM 765 C CA . SER A 1 102 ? -5.738 8.859 -16.301 1.00 38.25 102 SER A CA 1
ATOM 766 C C . SER A 1 102 ? -5.341 9.096 -17.764 1.00 38.25 102 SER A C 1
ATOM 768 O O . SER A 1 102 ? -4.166 8.926 -18.091 1.00 38.25 102 SER A O 1
ATOM 770 N N . PRO A 1 103 ? -6.269 9.496 -18.653 1.00 37.88 103 PRO A N 1
ATOM 771 C CA . PRO A 1 103 ? -5.918 9.810 -20.028 1.00 37.88 103 PRO A CA 1
ATOM 772 C C . PRO A 1 103 ? -5.033 11.058 -20.020 1.00 37.88 103 PRO A C 1
ATOM 774 O O . PRO A 1 103 ? -5.468 12.132 -19.606 1.00 37.88 103 PRO A O 1
ATOM 777 N N . SER A 1 104 ? -3.787 10.936 -20.475 1.00 41.62 104 SER A N 1
ATOM 778 C CA . SER A 1 104 ? -3.032 12.098 -20.929 1.00 41.62 104 SER A CA 1
ATOM 779 C C . SER A 1 104 ? -3.705 12.577 -22.211 1.00 41.62 104 SER A C 1
ATOM 781 O O . SER A 1 104 ? -3.477 12.018 -23.284 1.00 41.62 104 SER A O 1
ATOM 783 N N . THR A 1 105 ? -4.609 13.549 -22.101 1.00 35.72 105 THR A N 1
ATOM 784 C CA . THR A 1 105 ? -5.018 14.338 -23.263 1.00 35.72 105 THR A CA 1
ATOM 785 C C . THR A 1 105 ? -3.764 14.936 -23.892 1.00 35.72 105 THR A C 1
ATOM 787 O O . THR A 1 105 ? -2.938 15.507 -23.177 1.00 35.72 105 THR A O 1
ATOM 790 N N . ALA A 1 106 ? -3.643 14.684 -25.195 1.00 36.94 106 ALA A N 1
ATOM 791 C CA . ALA A 1 106 ? -2.539 15.034 -26.080 1.00 36.94 106 ALA A CA 1
ATOM 792 C C . ALA A 1 106 ? -2.178 16.526 -26.082 1.00 36.94 106 ALA A C 1
ATOM 794 O O . ALA A 1 106 ? -3.080 17.354 -25.816 1.00 36.94 106 ALA A O 1
#